Protein AF-A0A962UWY4-F1 (afdb_monomer)

Solvent-accessible surface area (backbone atoms only — not comparable to full-atom values): 4567 Å² total; per-residue (Å²): 111,72,75,86,68,60,76,60,59,57,71,53,38,52,66,48,85,60,81,42,80,43,84,37,26,68,58,14,81,87,67,32,60,76,66,49,46,62,54,48,71,35,24,86,45,52,44,77,48,70,42,76,94,19,40,79,54,38,73,75,76,39,40,66,68,47,48,51,55,52,52,55,62,75,72,106

Nearest PDB structures (foldseek):
  4lyd-assembly1_A-2  TM=9.314E-01  e=5.674E-06  Rhizorhabdus wittichii RW1
  4lxg-assembly1_A-2  TM=8.573E-01  e=8.515E-06  Rhizorhabdus wittichii RW1
  3bdi-assembly1_A  TM=9.449E-01  e=1.114E-04  Thermoplasma acidophilum DSM 1728
  7yii-assembly1_A  TM=9.080E-01  e=3.073E-04  Rhodococcus opacus
  3kxp-assembly4_G  TM=9.036E-01  e=5.281E-04  Mesorhizobium loti

Sequence (76 aa):
QACNSYQAGLDSAAKVSCPVLFVLGAQDLMTPVRVAQQLVAAISQAQQVKIPYCGHMMMIEKPDETLDALIDFIRA

Secondary structure (DSSP, 8-state):
-TTTT---HHHHHTT--S-EEEEEETT-SSS-HHHHHHHHHHSTTEEEEEETT--S-HHHHSHHHHHHHHHHHHH-

Mean predicted aligned error: 3.21 Å

pLDDT: mean 94.62, std 6.19, range [62.0, 98.44]

Radius of gyration: 13.38 Å; Cα contacts (8 Å, |Δi|>4): 98; chains: 1; bounding box: 30×32×29 Å

Structure (mmCIF, N/CA/C/O backbone):
data_AF-A0A962UWY4-F1
#
_entry.id   AF-A0A962UWY4-F1
#
loop_
_atom_site.group_PDB
_atom_site.id
_atom_site.type_symbol
_atom_site.label_atom_id
_atom_site.label_alt_id
_atom_site.label_comp_id
_atom_site.label_asym_id
_atom_site.label_entity_id
_atom_site.label_seq_id
_atom_site.pdbx_PDB_ins_code
_atom_site.Cartn_x
_atom_site.Cartn_y
_atom_site.Cartn_z
_atom_site.occupancy
_atom_site.B_iso_or_equiv
_atom_site.auth_seq_id
_atom_site.auth_comp_id
_atom_site.auth_asym_id
_atom_site.auth_atom_id
_atom_site.pdbx_PDB_model_num
ATOM 1 N N . GLN A 1 1 ? -1.529 -22.789 -8.020 1.00 62.00 1 GLN A N 1
ATOM 2 C CA . GLN A 1 1 ? -2.949 -22.568 -8.389 1.00 62.00 1 GLN A CA 1
ATOM 3 C C . GLN A 1 1 ? -3.770 -21.887 -7.295 1.00 62.00 1 GLN A C 1
ATOM 5 O O . GLN A 1 1 ? -4.637 -21.100 -7.652 1.00 62.00 1 GLN A O 1
ATOM 10 N N . ALA A 1 2 ? -3.501 -22.137 -6.006 1.00 71.38 2 ALA A N 1
ATOM 11 C CA . ALA A 1 2 ? -4.286 -21.577 -4.899 1.00 71.38 2 ALA A CA 1
ATOM 12 C C . ALA A 1 2 ? -4.457 -20.043 -4.956 1.00 71.38 2 ALA A C 1
ATOM 14 O O . ALA A 1 2 ? -5.587 -19.573 -4.906 1.00 71.38 2 ALA A O 1
ATOM 15 N N . CYS A 1 3 ? -3.380 -19.271 -5.170 1.00 77.06 3 CYS A N 1
ATOM 16 C CA . CYS A 1 3 ? -3.470 -17.804 -5.229 1.00 77.06 3 CYS A CA 1
ATOM 17 C C . CYS A 1 3 ? -4.284 -17.292 -6.430 1.00 77.06 3 CYS A C 1
ATOM 19 O O . CYS A 1 3 ? -5.134 -16.430 -6.258 1.00 77.06 3 CYS A O 1
ATOM 21 N N . ASN A 1 4 ? -4.095 -17.863 -7.628 1.00 78.94 4 ASN A N 1
ATOM 22 C CA . ASN A 1 4 ? -4.863 -17.460 -8.819 1.00 78.94 4 ASN A CA 1
ATOM 23 C C . ASN A 1 4 ? -6.360 -17.781 -8.716 1.00 78.94 4 ASN A C 1
ATOM 25 O O . ASN A 1 4 ? -7.161 -17.170 -9.41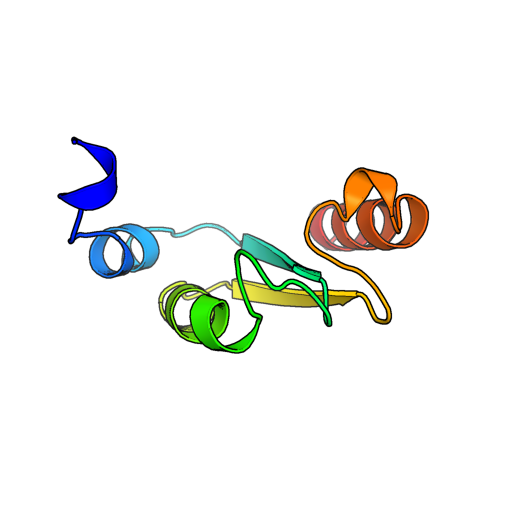3 1.00 78.94 4 ASN A O 1
ATOM 29 N N . SER A 1 5 ? -6.732 -18.764 -7.893 1.00 89.50 5 SER A N 1
ATOM 30 C CA . SER A 1 5 ? -8.129 -19.189 -7.728 1.00 89.50 5 SER A CA 1
ATOM 31 C C . SER A 1 5 ? -8.821 -18.473 -6.567 1.00 89.50 5 SER A C 1
ATOM 33 O O . SER A 1 5 ? -10.016 -18.660 -6.346 1.00 89.50 5 SER A O 1
ATOM 35 N N . TYR A 1 6 ? -8.080 -17.672 -5.801 1.00 87.75 6 TYR A N 1
ATOM 36 C CA . TYR A 1 6 ? -8.607 -16.970 -4.646 1.00 87.75 6 TYR A CA 1
ATOM 37 C C . TYR A 1 6 ? -9.372 -15.718 -5.082 1.00 87.75 6 TYR A C 1
ATOM 39 O O . TYR A 1 6 ? -8.781 -14.722 -5.488 1.00 87.75 6 TYR A O 1
ATOM 47 N N . GLN A 1 7 ? -10.700 -15.777 -4.990 1.00 88.06 7 GLN A N 1
ATOM 48 C CA . GLN A 1 7 ? -11.591 -14.685 -5.403 1.00 88.06 7 GLN A CA 1
ATOM 49 C C . GLN A 1 7 ? -12.174 -13.897 -4.219 1.00 88.06 7 GLN A C 1
ATOM 51 O O . GLN A 1 7 ? -12.669 -12.792 -4.403 1.00 88.06 7 GLN A O 1
ATOM 56 N N . ALA A 1 8 ? -12.053 -14.409 -2.989 1.00 92.25 8 ALA A N 1
ATOM 57 C CA . ALA A 1 8 ? -12.635 -13.811 -1.781 1.00 92.25 8 ALA A CA 1
ATOM 58 C C . ALA A 1 8 ? -11.782 -12.679 -1.162 1.00 92.25 8 ALA A C 1
ATOM 60 O O . ALA A 1 8 ? -11.884 -12.395 0.034 1.00 92.25 8 ALA A O 1
ATOM 61 N N . GLY A 1 9 ? -10.892 -12.060 -1.946 1.00 91.50 9 GLY A N 1
ATOM 62 C CA . GLY A 1 9 ? -9.939 -11.061 -1.456 1.00 91.50 9 GLY A CA 1
ATOM 63 C C . GLY A 1 9 ? -10.615 -9.824 -0.870 1.00 91.50 9 GLY A C 1
ATOM 64 O O . GLY A 1 9 ? -10.332 -9.464 0.270 1.00 91.50 9 GLY A O 1
ATOM 65 N N . LEU A 1 10 ? -11.546 -9.220 -1.614 1.00 93.56 10 LEU A N 1
ATOM 66 C CA . LEU A 1 10 ? -12.275 -8.029 -1.162 1.00 93.56 10 LEU A CA 1
ATOM 67 C C . LEU A 1 10 ? -13.194 -8.339 0.029 1.00 93.56 10 LEU A C 1
ATOM 69 O O . LEU A 1 10 ? -13.188 -7.597 1.008 1.00 93.56 10 LEU A O 1
ATOM 73 N N . ASP A 1 11 ? -13.892 -9.478 -0.001 1.00 95.44 11 ASP A N 1
ATOM 74 C CA . ASP A 1 11 ? -14.742 -9.925 1.113 1.00 95.44 11 ASP A CA 1
ATOM 75 C C . ASP A 1 11 ? -13.943 -10.153 2.400 1.00 95.44 11 ASP A C 1
ATOM 77 O O . ASP A 1 11 ? -14.449 -9.966 3.505 1.00 95.44 11 ASP A O 1
ATOM 81 N N . SER A 1 12 ? -12.689 -10.588 2.275 1.00 95.56 12 SER A N 1
ATOM 82 C CA . SER A 1 12 ? -11.809 -10.798 3.425 1.00 95.56 12 SER A CA 1
ATOM 83 C C . SER A 1 12 ? -11.199 -9.493 3.919 1.00 95.56 12 SER A C 1
ATOM 85 O O . SER A 1 12 ? -11.094 -9.301 5.127 1.00 95.56 12 SER A O 1
ATOM 87 N N . ALA A 1 13 ? -10.864 -8.571 3.015 1.00 95.69 13 ALA A N 1
ATOM 88 C CA . ALA A 1 13 ? -10.411 -7.232 3.374 1.00 95.69 13 ALA A CA 1
ATOM 89 C C . ALA A 1 13 ? -11.474 -6.473 4.180 1.00 95.69 13 ALA A C 1
ATOM 91 O O . ALA A 1 13 ? -11.1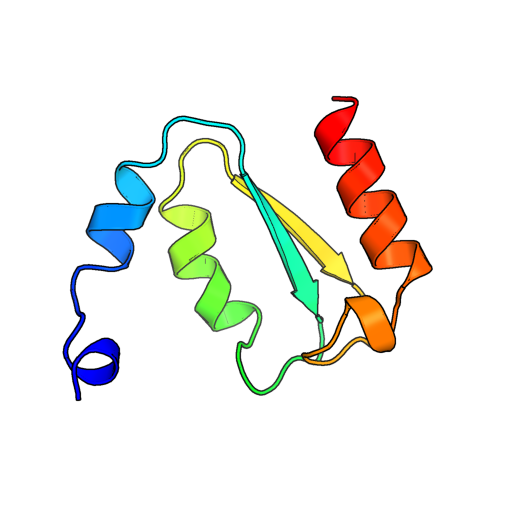57 -5.887 5.210 1.00 95.69 13 ALA A O 1
ATOM 92 N N . ALA A 1 14 ? -12.748 -6.585 3.795 1.00 96.25 14 ALA A N 1
ATOM 93 C CA . ALA A 1 14 ? -13.864 -5.974 4.518 1.00 96.25 14 ALA A CA 1
ATOM 94 C C . ALA A 1 14 ? -14.020 -6.459 5.973 1.00 96.25 14 ALA A C 1
ATOM 96 O O . ALA A 1 14 ? -14.662 -5.791 6.781 1.00 96.25 14 ALA A O 1
ATOM 97 N N . LYS A 1 15 ? -13.429 -7.608 6.332 1.00 97.31 15 LYS A N 1
ATOM 98 C CA . LYS A 1 15 ? -13.444 -8.145 7.703 1.00 97.31 15 LYS A CA 1
ATOM 99 C C . LYS A 1 15 ? -12.336 -7.570 8.586 1.00 97.31 15 LYS A C 1
ATOM 101 O O . LYS A 1 15 ? -12.340 -7.824 9.788 1.00 97.31 15 LYS A O 1
ATOM 106 N N . VAL A 1 16 ? -11.379 -6.833 8.022 1.00 97.38 16 VAL A N 1
ATOM 107 C CA . VAL A 1 16 ? -10.295 -6.214 8.790 1.00 97.38 16 VAL A CA 1
ATOM 108 C C . VAL A 1 16 ? -10.855 -5.051 9.608 1.00 97.38 16 VAL A C 1
ATOM 110 O O . VAL A 1 16 ? -11.423 -4.106 9.064 1.00 97.38 16 VAL A O 1
ATOM 113 N N . SER A 1 17 ? -10.694 -5.133 10.929 1.00 96.19 17 SER A N 1
ATOM 114 C CA . SER A 1 17 ? -11.282 -4.192 11.890 1.00 96.19 17 SER A CA 1
ATOM 115 C C . SER A 1 17 ? -10.263 -3.317 12.624 1.00 96.19 17 SER A C 1
ATOM 117 O O . SER A 1 17 ? -10.654 -2.537 13.490 1.00 96.19 17 SER A O 1
ATOM 119 N N . CYS A 1 18 ? -8.971 -3.464 12.337 1.00 96.12 18 CYS A N 1
ATOM 120 C CA . CYS A 1 18 ? -7.921 -2.611 12.887 1.00 96.12 18 CYS A CA 1
ATOM 121 C C . CYS A 1 18 ? -7.540 -1.505 11.890 1.00 96.12 18 CYS A C 1
ATOM 123 O O . CYS A 1 18 ? -7.820 -1.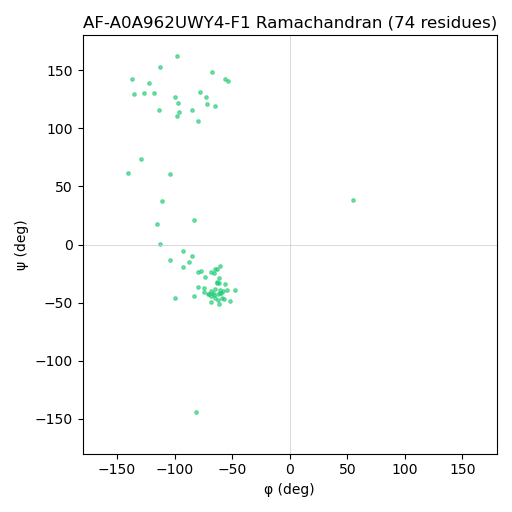646 10.695 1.00 96.12 18 CYS A O 1
ATOM 125 N N . PRO A 1 19 ? -6.866 -0.438 12.348 1.00 97.50 19 PRO A N 1
ATOM 126 C CA . PRO A 1 19 ? -6.204 0.503 11.455 1.00 97.50 19 PRO A CA 1
ATOM 127 C C . PRO A 1 19 ? -5.252 -0.219 10.496 1.00 97.50 19 PRO A C 1
ATOM 129 O O . PRO A 1 19 ? -4.562 -1.164 10.890 1.00 97.50 19 PR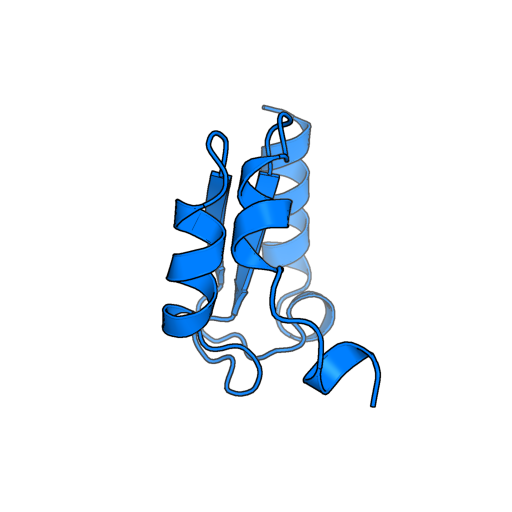O A O 1
ATOM 132 N N . VAL A 1 20 ? -5.209 0.221 9.238 1.00 97.88 20 VAL A N 1
ATOM 133 C CA . VAL A 1 20 ? -4.324 -0.338 8.205 1.00 97.88 20 VAL A CA 1
ATOM 134 C C . VAL A 1 20 ? -3.672 0.791 7.426 1.00 97.88 20 VAL A C 1
ATOM 136 O O . VAL A 1 20 ? -4.370 1.645 6.886 1.00 97.88 20 VAL A O 1
ATOM 139 N N . LEU A 1 21 ? -2.348 0.746 7.287 1.00 98.12 21 LEU A N 1
ATOM 140 C CA . LEU A 1 21 ? -1.608 1.602 6.369 1.00 98.12 21 LEU A CA 1
ATOM 141 C C . LEU A 1 21 ? -1.261 0.845 5.082 1.00 98.12 21 LEU A C 1
ATOM 143 O O . LEU A 1 21 ? -0.616 -0.202 5.113 1.00 98.12 21 LEU A O 1
ATOM 147 N N . PHE A 1 22 ? -1.616 1.428 3.942 1.00 97.69 22 PHE A N 1
ATOM 148 C CA . PHE A 1 22 ? -1.135 1.025 2.626 1.00 97.69 22 PHE A CA 1
ATOM 149 C C . PHE A 1 22 ? 0.046 1.905 2.207 1.00 97.69 22 PHE A C 1
ATOM 151 O O . PHE A 1 22 ? -0.127 3.097 1.950 1.00 97.69 22 PHE A O 1
ATOM 158 N N . VAL A 1 23 ? 1.235 1.312 2.091 1.00 97.56 23 VAL A N 1
ATOM 159 C CA . VAL A 1 23 ? 2.432 1.969 1.545 1.00 97.56 23 VAL A CA 1
ATOM 160 C C . VAL A 1 23 ? 2.574 1.570 0.080 1.00 97.56 23 VAL A C 1
ATOM 162 O O . VAL A 1 23 ? 2.824 0.405 -0.219 1.00 97.56 23 VAL A O 1
ATOM 165 N N . LEU A 1 24 ? 2.362 2.516 -0.837 1.00 97.94 24 LEU A N 1
ATOM 166 C CA . LEU A 1 24 ? 2.291 2.245 -2.275 1.00 97.94 24 LEU A CA 1
ATOM 167 C C . LEU A 1 24 ? 3.395 2.984 -3.037 1.00 97.94 24 LEU A C 1
ATOM 169 O O . LEU A 1 24 ? 3.530 4.202 -2.909 1.00 97.94 24 LEU A O 1
ATOM 173 N N . GLY A 1 25 ? 4.128 2.282 -3.900 1.00 97.75 25 GLY A N 1
ATOM 174 C CA . GLY A 1 25 ? 5.023 2.915 -4.869 1.00 97.75 25 GLY A CA 1
ATOM 175 C C . GLY A 1 25 ? 4.240 3.597 -5.993 1.00 97.75 25 GLY A C 1
ATOM 176 O O . GLY A 1 25 ? 3.395 2.978 -6.642 1.00 97.75 25 GLY A O 1
ATOM 177 N N . ALA A 1 26 ? 4.495 4.882 -6.251 1.00 96.88 26 ALA A N 1
ATOM 178 C CA . ALA A 1 26 ? 3.775 5.628 -7.289 1.00 96.88 26 ALA A CA 1
ATOM 179 C C . ALA A 1 26 ? 4.030 5.106 -8.719 1.00 96.88 26 ALA A C 1
ATOM 181 O O . ALA A 1 26 ? 3.222 5.365 -9.612 1.00 96.88 26 ALA A O 1
ATOM 182 N N . GLN A 1 27 ? 5.135 4.391 -8.936 1.00 97.12 27 GLN A N 1
ATOM 183 C CA . GLN A 1 27 ? 5.563 3.818 -10.216 1.00 97.12 27 GLN A CA 1
ATOM 184 C C . GLN A 1 27 ? 5.573 2.280 -10.195 1.00 97.12 27 GLN A C 1
ATOM 186 O O . GLN A 1 27 ? 6.186 1.653 -11.057 1.00 97.12 27 GLN A O 1
ATOM 191 N N . ASP A 1 28 ? 4.893 1.660 -9.228 1.00 97.19 28 ASP A N 1
ATOM 192 C CA . ASP A 1 28 ? 4.767 0.207 -9.157 1.00 97.19 28 ASP A CA 1
ATOM 193 C C . ASP A 1 28 ? 3.979 -0.345 -10.363 1.00 97.19 28 ASP A C 1
ATOM 195 O O . ASP A 1 28 ? 2.809 -0.015 -10.578 1.00 97.19 28 ASP A O 1
ATOM 199 N N . LEU A 1 29 ? 4.634 -1.198 -11.155 1.00 94.75 29 LEU A N 1
ATOM 200 C CA . LEU A 1 29 ? 4.045 -1.879 -12.312 1.00 94.75 29 LEU A CA 1
ATOM 201 C C . LEU A 1 29 ? 3.462 -3.258 -11.970 1.00 94.75 29 LEU A C 1
ATOM 203 O O . LEU A 1 29 ? 2.648 -3.778 -12.731 1.00 94.75 29 LEU A O 1
ATOM 207 N N . MET A 1 30 ? 3.869 -3.849 -10.847 1.00 94.25 30 MET A N 1
ATOM 208 C CA . MET A 1 30 ? 3.429 -5.168 -10.386 1.00 94.25 30 MET A CA 1
ATOM 209 C C . MET A 1 30 ? 2.100 -5.058 -9.641 1.00 94.25 30 MET A C 1
ATOM 211 O O . MET A 1 30 ? 1.171 -5.825 -9.897 1.00 94.25 30 MET A O 1
ATOM 215 N N . THR A 1 31 ? 1.982 -4.058 -8.767 1.00 92.06 31 THR A N 1
ATOM 216 C CA . THR A 1 31 ? 0.747 -3.725 -8.049 1.00 92.06 31 THR A CA 1
ATOM 217 C C . THR A 1 31 ? 0.409 -2.241 -8.191 1.00 92.06 31 THR A C 1
ATOM 219 O O . THR A 1 31 ? 0.544 -1.475 -7.238 1.00 92.06 31 THR A O 1
ATOM 222 N N . PRO A 1 32 ? -0.068 -1.801 -9.374 1.00 93.44 32 PRO A N 1
ATOM 223 C CA . PRO A 1 32 ? -0.333 -0.391 -9.622 1.00 93.44 32 PRO A CA 1
ATOM 224 C C . PRO A 1 32 ? -1.306 0.209 -8.610 1.00 93.44 32 PRO A C 1
ATOM 226 O O . PRO A 1 32 ? -2.328 -0.396 -8.274 1.00 93.44 32 PRO A O 1
ATOM 229 N N . VAL A 1 33 ? -1.058 1.460 -8.214 1.00 93.69 33 VAL A N 1
ATOM 230 C CA . VAL A 1 33 ? -1.869 2.209 -7.234 1.00 93.69 33 VAL A CA 1
ATOM 231 C C . VAL A 1 33 ? -3.371 2.117 -7.518 1.00 93.69 33 VAL A C 1
ATOM 233 O O . VAL A 1 33 ? -4.168 1.985 -6.592 1.00 93.69 33 VAL A O 1
ATOM 236 N N . ARG A 1 34 ? -3.768 2.168 -8.797 1.00 92.75 34 ARG A N 1
ATOM 237 C CA . ARG A 1 34 ? -5.170 2.059 -9.230 1.00 92.75 34 ARG A CA 1
ATOM 238 C C . ARG A 1 34 ? -5.811 0.728 -8.830 1.00 92.75 34 ARG A C 1
ATOM 240 O O . ARG A 1 34 ? -6.978 0.722 -8.457 1.00 92.75 34 ARG A O 1
ATOM 247 N N . VAL A 1 35 ? -5.072 -0.375 -8.925 1.00 90.62 35 VAL A N 1
ATOM 248 C CA . VAL A 1 35 ? -5.550 -1.711 -8.544 1.00 90.62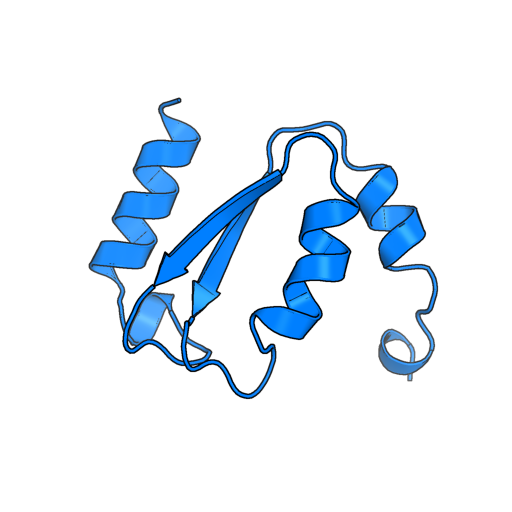 35 VAL A CA 1
ATOM 249 C C . VAL A 1 35 ? -5.682 -1.792 -7.024 1.00 90.62 35 VAL A C 1
ATOM 251 O O . VAL A 1 35 ? -6.708 -2.242 -6.521 1.00 90.62 35 VAL A O 1
ATOM 254 N N . ALA A 1 36 ? -4.704 -1.250 -6.292 1.00 92.81 36 ALA A N 1
ATOM 255 C CA . ALA A 1 36 ? -4.741 -1.192 -4.833 1.00 92.81 36 ALA A CA 1
ATOM 256 C C . ALA A 1 36 ? -5.932 -0.380 -4.287 1.00 92.81 36 ALA A C 1
ATOM 258 O O . ALA A 1 36 ? -6.433 -0.704 -3.214 1.00 92.81 36 ALA A O 1
ATOM 259 N N . GLN A 1 37 ? -6.443 0.623 -5.022 1.00 94.38 37 GLN A N 1
ATOM 260 C CA . GLN A 1 37 ? -7.574 1.448 -4.559 1.00 94.38 37 GLN A CA 1
ATOM 261 C C . GLN A 1 37 ? -8.824 0.631 -4.206 1.00 94.38 37 GLN A C 1
ATOM 263 O O . GLN A 1 37 ? -9.536 1.001 -3.278 1.00 94.38 37 GLN A O 1
ATOM 268 N N . GLN A 1 38 ? -9.094 -0.476 -4.907 1.00 93.56 38 GLN A N 1
ATOM 269 C CA . GLN A 1 38 ? -10.240 -1.332 -4.575 1.00 93.56 38 GLN A CA 1
ATOM 270 C C . GLN A 1 38 ? -10.080 -1.979 -3.195 1.00 93.56 38 GLN A C 1
ATOM 272 O O . GLN A 1 38 ? -11.044 -2.075 -2.442 1.00 93.56 38 GLN A O 1
ATOM 277 N N . LEU A 1 39 ? -8.855 -2.381 -2.852 1.00 94.56 39 LEU A N 1
ATOM 278 C CA . LEU A 1 39 ? -8.540 -2.992 -1.567 1.00 94.56 39 LEU A CA 1
ATOM 279 C C . LEU A 1 39 ? -8.525 -1.953 -0.438 1.00 94.56 39 LEU A C 1
ATOM 281 O O . LEU A 1 39 ? -9.066 -2.213 0.631 1.00 94.56 39 LEU A O 1
ATOM 285 N N . VAL A 1 40 ? -7.976 -0.763 -0.703 1.00 96.38 40 VAL A N 1
ATOM 286 C CA . VAL A 1 40 ? -8.012 0.382 0.222 1.00 96.38 40 VAL A CA 1
ATOM 287 C C . VAL A 1 40 ? -9.458 0.734 0.573 1.00 96.38 40 VAL A C 1
ATOM 289 O O . VAL A 1 40 ? -9.785 0.872 1.744 1.00 96.38 40 VAL A O 1
ATOM 292 N N . ALA A 1 41 ? -10.342 0.819 -0.426 1.00 95.94 41 ALA A N 1
ATOM 293 C CA . ALA A 1 41 ? -11.751 1.152 -0.217 1.00 95.94 41 ALA A CA 1
ATOM 294 C C . ALA A 1 41 ? -12.542 0.061 0.527 1.00 95.94 41 ALA A C 1
ATOM 296 O O . ALA A 1 41 ? -13.575 0.360 1.123 1.00 95.94 41 ALA A O 1
ATOM 297 N N . ALA A 1 42 ? -12.085 -1.194 0.488 1.00 96.56 42 ALA A N 1
ATOM 298 C CA . ALA A 1 42 ? -12.740 -2.297 1.185 1.00 96.56 42 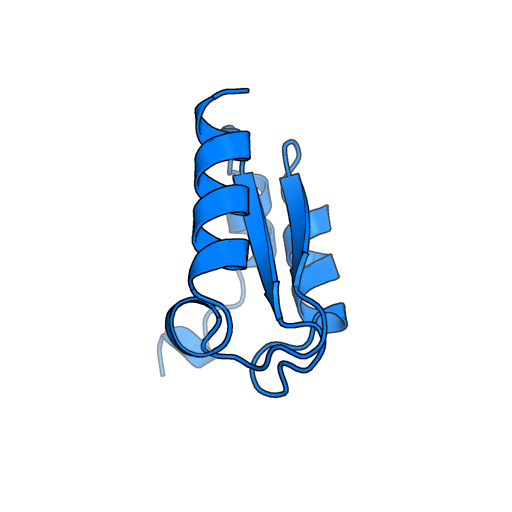ALA A CA 1
ATOM 299 C C . ALA A 1 42 ? -12.463 -2.300 2.699 1.00 96.56 42 ALA A C 1
ATOM 301 O O . ALA A 1 42 ? -13.248 -2.873 3.450 1.00 96.56 42 ALA A O 1
ATOM 302 N N . ILE A 1 43 ? -11.376 -1.673 3.162 1.00 97.56 43 ILE A N 1
ATOM 303 C CA . ILE A 1 43 ? -10.999 -1.635 4.581 1.00 97.56 43 ILE A CA 1
ATOM 304 C C . ILE A 1 43 ? -11.479 -0.321 5.209 1.00 97.56 43 ILE A C 1
ATOM 306 O O . ILE A 1 43 ? -11.076 0.765 4.804 1.00 97.56 43 ILE A O 1
ATOM 310 N N . SER A 1 44 ? -12.312 -0.419 6.248 1.00 95.56 44 SER A N 1
ATOM 311 C CA . SER A 1 44 ? -12.968 0.747 6.870 1.00 95.56 44 SER A CA 1
ATOM 312 C C . SER A 1 44 ? -12.005 1.756 7.510 1.00 95.56 44 SER A C 1
ATOM 314 O O . SER A 1 44 ? -12.281 2.952 7.503 1.00 95.56 44 SER A O 1
ATOM 316 N N . GLN A 1 45 ? -10.878 1.287 8.049 1.00 96.19 45 GLN A N 1
ATOM 317 C CA . GLN A 1 45 ? -9.857 2.106 8.716 1.00 96.19 45 GLN A CA 1
ATOM 318 C C . GLN A 1 45 ? -8.559 2.170 7.897 1.00 96.19 45 GLN A C 1
ATOM 320 O O . GLN A 1 45 ? -7.455 2.125 8.444 1.00 96.19 45 GLN A O 1
ATOM 325 N N . ALA A 1 46 ? -8.690 2.223 6.571 1.00 97.44 46 ALA A N 1
ATOM 326 C CA . ALA A 1 46 ? -7.551 2.325 5.676 1.00 97.44 46 ALA A CA 1
ATOM 327 C C . ALA A 1 46 ? -6.988 3.748 5.621 1.00 97.44 46 ALA A C 1
ATOM 329 O O . ALA A 1 46 ? -7.692 4.721 5.351 1.00 97.44 46 ALA A O 1
ATOM 330 N N . GLN A 1 47 ? -5.678 3.839 5.775 1.00 97.19 47 GLN A N 1
ATOM 331 C CA . GLN A 1 47 ? -4.858 4.982 5.414 1.00 97.19 47 GLN A CA 1
ATOM 332 C C . GLN A 1 47 ? -3.959 4.579 4.250 1.00 97.19 47 GLN A C 1
ATOM 334 O O . GLN A 1 47 ? -3.619 3.407 4.088 1.00 97.19 47 GLN A O 1
ATOM 339 N N . GLN A 1 48 ? -3.559 5.538 3.422 1.00 96.81 48 GLN A N 1
ATOM 340 C CA . GLN A 1 48 ? -2.618 5.267 2.341 1.00 96.81 48 GLN A CA 1
ATOM 341 C C . GLN A 1 48 ? -1.577 6.370 2.233 1.00 96.81 48 GLN A C 1
ATOM 343 O O . GLN A 1 48 ? -1.899 7.555 2.327 1.00 96.81 48 GLN A O 1
ATOM 348 N N . VAL A 1 49 ? -0.351 5.965 1.931 1.00 97.44 49 VAL A N 1
ATOM 349 C CA . VAL A 1 49 ? 0.728 6.845 1.503 1.00 97.44 49 VAL A CA 1
ATOM 350 C C . VAL A 1 49 ? 1.230 6.375 0.144 1.00 97.44 49 VAL A C 1
ATOM 352 O O . VAL A 1 49 ? 1.329 5.177 -0.130 1.00 97.44 49 VAL A O 1
ATOM 355 N N . LYS A 1 50 ? 1.512 7.332 -0.739 1.00 97.81 50 LYS A N 1
ATOM 356 C CA . LYS A 1 50 ? 2.085 7.066 -2.060 1.00 97.81 50 LYS A CA 1
ATOM 357 C C . LYS A 1 50 ? 3.486 7.645 -2.090 1.00 97.81 50 LYS A C 1
ATOM 359 O O . LYS A 1 50 ? 3.634 8.860 -1.996 1.00 97.81 50 LYS A O 1
ATOM 364 N N . ILE A 1 51 ? 4.488 6.787 -2.236 1.00 98.00 51 ILE A N 1
ATOM 365 C CA . ILE A 1 51 ? 5.885 7.205 -2.291 1.00 98.00 51 ILE A CA 1
ATOM 366 C C . ILE A 1 51 ? 6.210 7.604 -3.740 1.00 98.00 51 ILE A C 1
ATOM 368 O O . ILE A 1 51 ? 6.113 6.762 -4.643 1.00 98.00 51 ILE A O 1
ATOM 372 N N . PRO A 1 52 ? 6.546 8.880 -4.006 1.00 97.19 52 PRO A N 1
ATOM 373 C CA . PRO A 1 52 ? 6.864 9.342 -5.351 1.00 97.19 52 PRO A CA 1
ATOM 374 C C . PRO A 1 52 ? 8.178 8.726 -5.847 1.00 97.19 52 PRO A C 1
ATOM 376 O O . PRO A 1 52 ? 9.100 8.492 -5.068 1.00 97.19 52 PRO A O 1
ATOM 379 N N . TYR A 1 53 ? 8.271 8.501 -7.162 1.00 96.88 53 TYR A N 1
ATOM 380 C CA . TYR A 1 53 ? 9.461 7.933 -7.816 1.00 96.88 53 TYR A CA 1
ATOM 381 C C . TYR A 1 53 ? 9.916 6.586 -7.218 1.00 96.88 53 TYR A C 1
ATOM 383 O O . TYR A 1 53 ? 11.109 6.346 -7.058 1.00 96.88 53 TYR A O 1
ATOM 391 N N . CYS A 1 54 ? 8.954 5.739 -6.844 1.00 97.81 54 CYS A N 1
ATOM 392 C CA . CYS A 1 54 ? 9.185 4.429 -6.242 1.00 97.81 54 CYS A CA 1
ATOM 393 C C . CYS A 1 54 ? 8.433 3.346 -7.013 1.00 97.81 54 CYS A C 1
ATOM 395 O O . CYS A 1 54 ? 7.228 3.492 -7.254 1.00 97.81 54 CYS A O 1
ATOM 397 N N . GLY A 1 55 ? 9.131 2.273 -7.369 1.00 96.62 55 GLY A N 1
ATOM 398 C CA . GLY A 1 55 ? 8.578 1.049 -7.925 1.00 96.62 55 GLY A CA 1
ATOM 399 C C . GLY A 1 55 ? 8.010 0.121 -6.852 1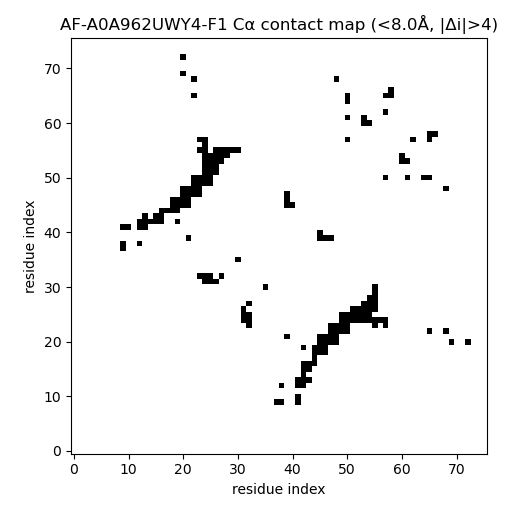.00 96.62 55 GLY A C 1
ATOM 400 O O . GLY A 1 55 ? 7.409 0.560 -5.873 1.00 96.62 55 GLY A O 1
ATOM 401 N N . HIS A 1 56 ? 8.164 -1.183 -7.072 1.00 97.38 56 HIS A N 1
ATOM 402 C CA . HIS A 1 56 ? 7.533 -2.227 -6.262 1.00 97.38 56 HIS A CA 1
ATOM 403 C C . HIS A 1 56 ? 8.260 -2.509 -4.939 1.00 97.38 56 HIS A C 1
ATOM 405 O O . HIS A 1 56 ? 7.667 -3.021 -3.993 1.00 97.38 56 HIS A O 1
ATOM 411 N N . MET A 1 57 ? 9.556 -2.206 -4.853 1.00 97.00 57 MET A N 1
ATOM 412 C CA . MET A 1 57 ? 10.400 -2.613 -3.731 1.00 97.00 57 MET A CA 1
ATOM 413 C C . MET A 1 57 ? 10.667 -1.421 -2.809 1.00 97.00 57 MET A C 1
ATOM 415 O O . MET A 1 57 ? 11.821 -1.043 -2.618 1.00 97.00 57 MET A O 1
ATOM 419 N N . MET A 1 58 ? 9.620 -0.823 -2.218 1.00 97.25 58 MET A N 1
ATOM 420 C CA . MET A 1 58 ? 9.740 0.452 -1.482 1.00 97.25 58 MET A CA 1
ATOM 421 C C . MET A 1 58 ? 10.803 0.434 -0.377 1.00 97.25 58 MET A C 1
ATOM 423 O O . MET A 1 58 ? 11.566 1.383 -0.250 1.00 97.25 58 MET A O 1
ATOM 427 N N . MET A 1 59 ? 10.926 -0.674 0.362 1.00 96.94 59 MET A N 1
ATOM 428 C CA . MET A 1 59 ? 11.942 -0.822 1.415 1.00 96.94 59 MET A CA 1
ATOM 429 C C . MET A 1 59 ? 13.389 -0.768 0.892 1.00 96.94 59 MET A C 1
ATOM 431 O O . MET A 1 59 ? 14.302 -0.533 1.674 1.00 96.94 59 MET A O 1
ATOM 435 N N . ILE A 1 60 ? 13.610 -1.020 -0.403 1.00 97.94 60 ILE A N 1
ATOM 436 C CA . ILE A 1 60 ? 14.927 -0.963 -1.056 1.00 97.94 60 ILE A CA 1
ATOM 437 C C . ILE A 1 60 ? 15.092 0.356 -1.811 1.00 97.94 60 ILE A C 1
ATOM 439 O O . ILE A 1 60 ? 16.137 0.991 -1.724 1.00 97.94 60 ILE A O 1
ATOM 443 N N . GLU A 1 61 ? 14.078 0.754 -2.576 1.0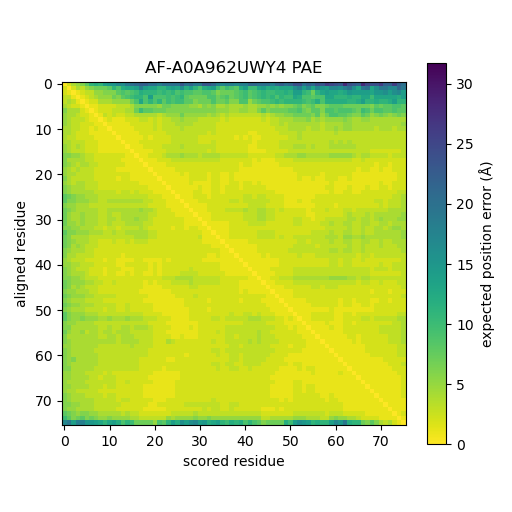0 97.62 61 GLU A N 1
ATOM 444 C CA . GLU A 1 61 ? 14.143 1.926 -3.450 1.00 97.62 61 GLU A CA 1
ATOM 445 C C . GLU A 1 61 ? 14.070 3.237 -2.662 1.00 97.62 61 GLU A C 1
ATOM 447 O O . GLU A 1 61 ? 14.743 4.203 -3.017 1.00 97.62 61 GLU A O 1
ATOM 452 N N . LYS A 1 62 ? 13.249 3.256 -1.607 1.00 98.25 62 LYS A N 1
ATOM 453 C CA . LYS A 1 62 ? 12.877 4.419 -0.793 1.00 98.25 62 LYS A CA 1
ATOM 454 C C . LYS A 1 62 ? 12.799 4.044 0.697 1.00 98.25 62 LYS A C 1
ATOM 456 O O . LYS A 1 62 ? 11.713 4.070 1.288 1.00 98.25 62 LYS A O 1
ATOM 461 N N . PRO A 1 63 ? 13.924 3.604 1.297 1.00 98.06 63 PRO A N 1
ATOM 462 C CA . PRO A 1 63 ? 13.944 3.050 2.649 1.00 98.06 63 PRO A CA 1
ATOM 463 C C . PRO A 1 63 ? 13.503 4.066 3.704 1.00 98.06 63 PRO A C 1
ATOM 465 O O . PRO A 1 63 ? 12.710 3.711 4.573 1.00 98.06 63 PRO A O 1
ATOM 468 N N . ASP A 1 64 ? 13.962 5.314 3.597 1.00 98.38 64 ASP A N 1
ATOM 469 C CA . ASP A 1 64 ? 13.665 6.364 4.572 1.00 98.38 64 ASP A CA 1
ATOM 470 C C . ASP A 1 64 ? 12.186 6.757 4.511 1.00 98.38 64 ASP A C 1
ATOM 472 O O . ASP A 1 64 ? 11.495 6.699 5.523 1.00 98.38 64 ASP A O 1
ATOM 476 N N . GLU A 1 65 ? 11.642 7.025 3.317 1.00 98.44 65 GLU A N 1
ATOM 477 C CA . GLU A 1 65 ? 10.220 7.359 3.165 1.00 98.44 65 GLU A CA 1
ATOM 478 C C . GLU A 1 65 ? 9.300 6.200 3.585 1.00 98.44 65 GLU A C 1
ATOM 480 O O . GLU A 1 65 ? 8.203 6.419 4.103 1.00 98.44 65 GLU A O 1
ATOM 485 N N . THR A 1 66 ? 9.741 4.956 3.374 1.00 98.19 66 THR A N 1
ATOM 486 C CA . THR A 1 66 ? 9.019 3.772 3.857 1.00 98.19 66 THR A CA 1
ATOM 487 C C . THR A 1 66 ? 9.054 3.695 5.381 1.00 98.19 66 THR A C 1
ATOM 489 O O . THR A 1 66 ? 8.025 3.425 5.999 1.00 98.19 66 THR A O 1
ATOM 492 N N . LEU A 1 67 ? 10.215 3.931 5.997 1.00 98.25 67 LEU A N 1
ATOM 493 C CA . LEU A 1 67 ? 10.381 3.902 7.447 1.00 98.25 67 LEU A CA 1
ATOM 494 C C . LEU A 1 67 ? 9.568 5.006 8.128 1.00 98.25 67 LEU A C 1
ATOM 496 O O . LEU A 1 67 ? 8.856 4.716 9.089 1.00 98.25 67 LEU A O 1
ATOM 500 N N . ASP A 1 68 ? 9.625 6.232 7.613 1.00 98.38 68 ASP A N 1
ATOM 501 C CA . ASP A 1 68 ? 8.880 7.376 8.141 1.00 98.38 68 ASP A CA 1
ATOM 502 C C . ASP A 1 68 ? 7.374 7.099 8.128 1.00 98.38 68 ASP A C 1
ATOM 504 O O . ASP A 1 68 ? 6.707 7.241 9.152 1.00 98.38 68 ASP A O 1
ATOM 508 N N . ALA A 1 69 ? 6.847 6.577 7.014 1.00 98.19 69 ALA A N 1
ATOM 509 C CA . ALA A 1 69 ? 5.439 6.206 6.913 1.00 98.19 69 ALA A CA 1
ATOM 510 C C . ALA A 1 69 ? 5.011 5.170 7.967 1.00 98.19 69 ALA A C 1
ATOM 512 O O . ALA A 1 69 ? 3.915 5.260 8.525 1.00 98.19 69 ALA A O 1
ATOM 513 N N . LEU A 1 70 ? 5.866 4.182 8.247 1.00 98.00 70 LEU A N 1
ATOM 514 C CA . LEU A 1 70 ? 5.598 3.170 9.269 1.00 98.00 70 LEU A CA 1
ATOM 515 C C . LEU A 1 70 ? 5.654 3.765 10.681 1.00 98.00 70 LEU A C 1
ATOM 517 O O . LEU A 1 70 ? 4.799 3.449 11.509 1.00 98.00 70 LEU A O 1
ATOM 521 N N . ILE A 1 71 ? 6.638 4.623 10.961 1.00 98.19 71 ILE A N 1
ATOM 522 C CA . ILE A 1 71 ? 6.786 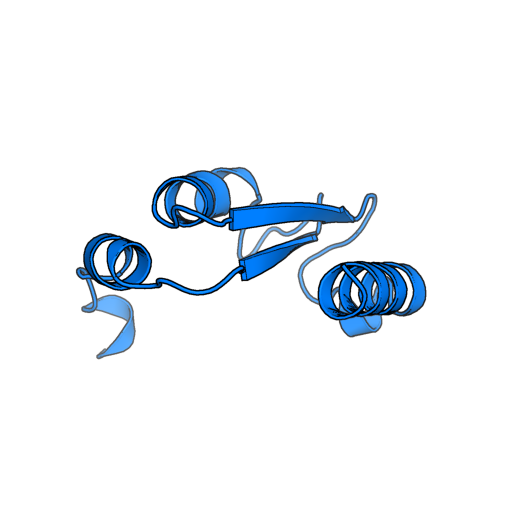5.294 12.257 1.00 98.19 71 ILE A CA 1
ATOM 523 C C . ILE A 1 71 ? 5.576 6.185 12.541 1.00 98.19 71 ILE A C 1
ATOM 525 O O . ILE A 1 71 ? 5.018 6.103 13.637 1.00 98.19 71 ILE A O 1
ATOM 529 N N . ASP A 1 72 ? 5.164 6.999 11.571 1.00 97.69 72 ASP A N 1
ATOM 530 C CA . ASP A 1 72 ? 4.032 7.916 11.708 1.00 97.69 72 ASP A CA 1
ATOM 531 C C . ASP A 1 72 ? 2.733 7.160 11.992 1.00 97.69 72 ASP A C 1
ATOM 533 O O . ASP A 1 72 ? 1.965 7.551 12.868 1.00 97.69 72 ASP A O 1
ATOM 537 N N . PHE A 1 73 ? 2.516 6.033 11.315 1.00 98.00 73 PHE A N 1
ATOM 538 C CA . PHE A 1 73 ? 1.332 5.206 11.528 1.00 98.00 73 PHE A CA 1
ATOM 539 C C . PHE A 1 73 ? 1.301 4.523 12.896 1.00 98.00 73 PHE A C 1
ATOM 541 O O . PHE A 1 73 ? 0.247 4.448 13.516 1.00 98.00 73 PHE A O 1
ATOM 548 N N . ILE A 1 74 ? 2.442 4.026 13.379 1.00 96.50 74 ILE A N 1
ATOM 549 C CA . ILE A 1 74 ? 2.516 3.324 14.671 1.00 96.50 74 ILE A CA 1
ATOM 550 C C . ILE A 1 74 ? 2.394 4.297 15.853 1.00 96.50 74 ILE A C 1
ATOM 552 O O . ILE A 1 74 ? 1.984 3.896 16.941 1.00 96.50 74 ILE A O 1
ATOM 556 N N . ARG A 1 75 ? 2.797 5.557 15.670 1.00 95.25 75 ARG A N 1
ATOM 557 C CA . ARG A 1 75 ? 2.758 6.586 16.720 1.00 95.25 75 ARG A CA 1
ATOM 558 C C . ARG A 1 75 ? 1.431 7.343 16.806 1.00 95.25 75 ARG A C 1
ATOM 560 O O . ARG A 1 75 ? 1.243 8.047 17.798 1.00 95.25 75 ARG A O 1
ATOM 567 N N . ALA A 1 76 ? 0.585 7.247 15.782 1.00 81.25 76 ALA A N 1
ATOM 568 C CA . ALA A 1 76 ? -0.749 7.846 15.742 1.00 81.25 76 ALA A CA 1
ATOM 569 C C . ALA A 1 76 ? -1.739 7.101 16.652 1.00 81.25 76 ALA A C 1
ATOM 571 O O . ALA A 1 76 ? -2.596 7.793 17.247 1.00 81.25 76 ALA A O 1
#

Foldseek 3Di:
DVVVPDPCLLVVLLVDDDADEAEAECAEPPCHPVNCVSSQVSHPRYDYDYDYPGYDCCCPRPVPVVVVSVVVVVVD